Protein AF-A0AAW9W9B4-F1 (afdb_monomer)

pLDDT: mean 85.71, std 10.89, range [54.25, 97.19]

Radius of gyration: 15.49 Å; Cα contacts (8 Å, |Δi|>4): 47; chains: 1; bounding box: 29×40×24 Å

Solvent-accessible surface area (backbone atoms only — not comparable to full-atom values): 5074 Å² total; per-residue (Å²): 138,62,73,73,79,53,71,84,54,57,67,67,60,59,49,50,57,40,52,75,69,68,55,80,70,82,72,89,80,72,86,54,85,43,78,46,78,46,82,43,93,61,75,82,59,82,63,50,69,58,48,53,71,76,36,77,49,47,44,79,45,78,44,53,96,58,84,81,45,69,77,61,60,71,74,110

Structure (mmCIF, N/CA/C/O backbone):
data_AF-A0AAW9W9B4-F1
#
_entry.id   AF-A0AAW9W9B4-F1
#
loop_
_atom_site.group_PDB
_atom_site.id
_atom_site.type_symbol
_atom_site.label_atom_id
_atom_site.label_alt_id
_atom_site.label_comp_id
_atom_site.label_asym_id
_atom_site.label_entity_id
_atom_site.label_seq_id
_atom_site.pdbx_PDB_ins_code
_atom_site.Cartn_x
_atom_site.Cartn_y
_atom_site.Cartn_z
_atom_site.occupancy
_atom_site.B_iso_or_equiv
_atom_site.auth_seq_id
_atom_site.auth_comp_id
_atom_site.auth_asym_id
_atom_site.auth_atom_id
_atom_site.pdbx_PDB_model_num
ATOM 1 N N . GLU A 1 1 ? 13.267 16.226 -11.186 1.00 62.06 1 GLU A N 1
ATOM 2 C CA . GLU A 1 1 ? 12.962 16.871 -9.895 1.00 62.06 1 GLU A CA 1
ATOM 3 C C . GLU A 1 1 ? 13.360 15.894 -8.807 1.00 62.06 1 GLU A C 1
ATOM 5 O O . GLU A 1 1 ? 13.111 14.704 -9.011 1.00 62.06 1 GLU A O 1
ATOM 10 N N . VAL A 1 2 ? 14.071 16.327 -7.760 1.00 81.00 2 VAL A N 1
ATOM 11 C CA . VAL A 1 2 ? 14.626 15.373 -6.796 1.00 81.00 2 VAL A CA 1
ATOM 12 C C . VAL A 1 2 ? 14.005 15.497 -5.422 1.00 81.00 2 VAL A C 1
ATOM 14 O O . VAL A 1 2 ? 13.983 16.559 -4.817 1.00 81.00 2 VAL A O 1
ATOM 17 N N . TRP A 1 3 ? 13.497 14.371 -4.928 1.00 74.00 3 TRP A N 1
ATOM 18 C CA . TRP A 1 3 ? 12.671 14.300 -3.726 1.00 74.00 3 TRP A CA 1
ATOM 19 C C . TRP A 1 3 ? 13.332 14.916 -2.481 1.00 74.00 3 TRP A C 1
ATOM 21 O O . TRP A 1 3 ? 12.626 15.422 -1.611 1.00 74.00 3 TRP A O 1
ATOM 31 N N . TRP A 1 4 ? 14.671 14.911 -2.390 1.00 82.00 4 TRP A N 1
ATOM 32 C CA . TRP A 1 4 ? 15.387 15.445 -1.228 1.00 82.00 4 TRP A CA 1
ATOM 33 C C . TRP A 1 4 ? 15.198 16.955 -1.053 1.00 82.00 4 TRP A C 1
ATOM 35 O O . TRP A 1 4 ? 15.286 17.439 0.073 1.00 82.00 4 TRP A O 1
ATOM 45 N N . GLU A 1 5 ? 14.891 17.696 -2.122 1.00 83.06 5 GLU A N 1
ATOM 46 C CA . GLU A 1 5 ? 14.647 19.146 -2.067 1.00 83.06 5 GLU A CA 1
ATOM 47 C C . GLU A 1 5 ? 13.385 19.476 -1.254 1.00 83.06 5 GLU A C 1
ATOM 49 O O . GLU A 1 5 ? 13.310 20.522 -0.616 1.00 83.06 5 GLU A O 1
ATOM 54 N N . TYR A 1 6 ? 12.441 18.534 -1.187 1.00 82.12 6 TYR A N 1
ATOM 55 C CA . TYR A 1 6 ? 11.200 18.642 -0.419 1.00 82.12 6 TYR A CA 1
ATOM 56 C C . TYR A 1 6 ? 11.291 18.011 0.972 1.00 82.12 6 TYR A C 1
ATOM 58 O O . TYR A 1 6 ? 10.380 18.175 1.778 1.00 82.12 6 TYR A O 1
ATOM 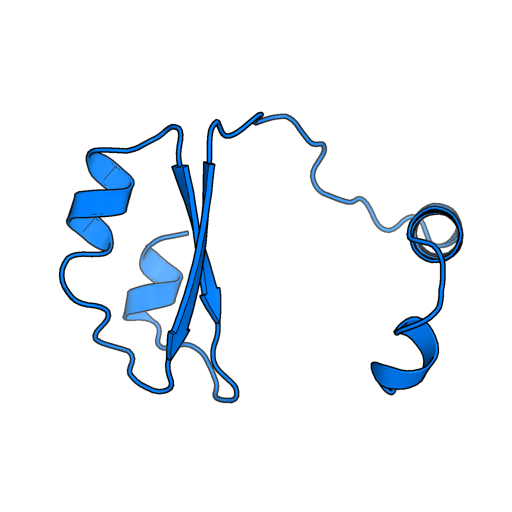66 N N . SER A 1 7 ? 12.373 17.284 1.274 1.00 82.69 7 SER A N 1
ATOM 67 C CA . SER A 1 7 ? 12.461 16.437 2.476 1.00 82.69 7 SER A CA 1
ATOM 68 C C . SER A 1 7 ? 12.379 17.203 3.800 1.00 82.69 7 SER A C 1
ATOM 70 O O . SER A 1 7 ? 11.991 16.626 4.813 1.00 82.69 7 SER A O 1
ATOM 72 N N . LEU A 1 8 ? 12.721 18.495 3.784 1.00 86.62 8 LEU A N 1
ATOM 73 C CA . LEU A 1 8 ? 12.677 19.390 4.944 1.00 86.62 8 LEU A CA 1
ATOM 74 C C . LEU A 1 8 ? 11.617 20.492 4.809 1.00 86.62 8 LEU A C 1
ATOM 76 O O . LEU A 1 8 ? 11.561 21.389 5.648 1.00 86.62 8 LEU A O 1
ATOM 80 N N . MET A 1 9 ? 10.804 20.462 3.751 1.00 89.06 9 MET A N 1
ATOM 81 C CA . MET A 1 9 ? 9.742 21.444 3.563 1.00 89.06 9 MET A CA 1
ATOM 82 C C . MET A 1 9 ? 8.500 21.058 4.353 1.00 89.06 9 MET A C 1
ATOM 84 O O . MET A 1 9 ? 8.091 19.897 4.387 1.00 89.06 9 MET A O 1
ATOM 88 N N . ASP A 1 10 ? 7.845 22.065 4.924 1.00 86.69 10 ASP A N 1
ATOM 89 C CA . ASP A 1 10 ? 6.522 21.879 5.494 1.00 86.69 10 ASP A CA 1
ATOM 90 C C . ASP A 1 10 ? 5.512 21.488 4.414 1.00 86.69 10 ASP A C 1
ATOM 92 O O . ASP A 1 10 ? 5.464 22.062 3.320 1.00 86.69 10 ASP A O 1
ATOM 96 N N . TRP A 1 11 ? 4.622 20.559 4.766 1.00 80.19 11 TRP A N 1
ATOM 97 C CA . TRP A 1 11 ? 3.550 20.105 3.881 1.00 80.19 11 TRP A CA 1
ATOM 98 C C . TRP A 1 11 ? 2.676 21.248 3.361 1.00 80.19 11 TRP A C 1
ATOM 100 O O . TRP A 1 11 ? 2.178 21.171 2.243 1.00 80.19 11 TRP A O 1
ATOM 110 N N . SER A 1 12 ? 2.493 22.316 4.139 1.00 83.75 12 SER A N 1
ATOM 111 C CA . SER A 1 12 ? 1.734 23.496 3.715 1.00 83.75 12 SER A CA 1
ATOM 112 C C . SER A 1 12 ? 2.383 24.219 2.532 1.00 83.75 12 SER A C 1
ATOM 114 O O . SER A 1 12 ? 1.669 24.675 1.641 1.00 83.75 12 SER A O 1
ATOM 116 N N . VAL A 1 13 ? 3.717 24.289 2.488 1.00 87.56 13 VAL A N 1
ATOM 117 C CA . VAL A 1 13 ? 4.480 24.913 1.397 1.00 87.56 13 VAL A CA 1
ATOM 118 C C . VAL A 1 13 ? 4.309 24.102 0.120 1.00 87.56 13 VAL A C 1
ATOM 120 O O . VAL A 1 13 ? 3.906 24.650 -0.905 1.00 87.56 13 VAL A O 1
ATOM 123 N N . ILE A 1 14 ? 4.513 22.786 0.222 1.00 83.31 14 ILE A N 1
ATOM 124 C CA . ILE A 1 14 ? 4.329 21.852 -0.892 1.00 83.31 14 ILE A CA 1
ATOM 125 C C . ILE A 1 14 ? 2.888 21.953 -1.408 1.00 83.31 14 ILE A C 1
ATOM 127 O O . ILE A 1 14 ? 2.660 22.203 -2.583 1.00 83.31 14 ILE A O 1
ATOM 131 N N . LEU A 1 15 ? 1.887 21.848 -0.535 1.00 81.69 15 LEU A N 1
ATOM 132 C CA . LEU A 1 15 ? 0.485 21.899 -0.953 1.00 81.69 15 LEU A CA 1
ATOM 133 C C . LEU A 1 15 ? 0.114 23.232 -1.617 1.00 81.69 15 LEU A C 1
ATOM 135 O O . LEU A 1 15 ? -0.587 23.223 -2.626 1.00 81.69 15 LEU A O 1
ATOM 139 N N . ASN A 1 16 ? 0.603 24.365 -1.106 1.00 85.00 16 ASN A N 1
ATOM 140 C CA . ASN A 1 16 ? 0.324 25.683 -1.681 1.00 85.00 16 ASN A CA 1
ATOM 141 C C . ASN A 1 16 ? 0.854 25.827 -3.112 1.00 85.00 16 ASN A C 1
ATOM 143 O O . ASN A 1 16 ? 0.135 26.337 -3.976 1.00 85.00 16 ASN A O 1
ATOM 147 N N . GLU A 1 17 ? 2.070 25.349 -3.391 1.00 84.56 17 GLU A N 1
ATOM 148 C CA . GLU A 1 17 ? 2.609 25.357 -4.755 1.00 84.56 17 GLU A CA 1
ATOM 149 C C . GLU A 1 17 ? 1.727 24.551 -5.711 1.00 84.56 17 GLU A C 1
ATOM 151 O O . GLU A 1 17 ? 1.420 24.996 -6.818 1.00 84.56 17 GLU A O 1
ATOM 156 N N . TRP A 1 18 ? 1.264 23.382 -5.284 1.00 79.00 18 TRP A N 1
ATOM 157 C CA . TRP A 1 18 ? 0.466 22.496 -6.126 1.00 79.00 18 TRP A CA 1
ATOM 158 C C . TRP A 1 18 ? -0.980 22.984 -6.295 1.00 79.00 18 TRP A C 1
ATOM 160 O O . TRP A 1 18 ? -1.533 22.894 -7.396 1.00 79.00 18 TRP A O 1
ATOM 170 N N . PHE A 1 19 ? -1.563 23.598 -5.260 1.00 80.81 19 PHE A N 1
ATOM 171 C CA . PHE A 1 19 ? -2.843 24.303 -5.364 1.00 80.81 19 PHE A CA 1
ATOM 172 C C . PHE A 1 19 ? -2.761 25.479 -6.337 1.00 80.81 19 PHE A C 1
ATOM 174 O O . 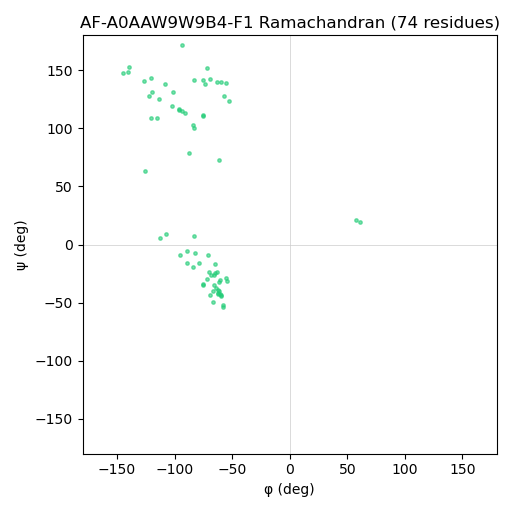PHE A 1 19 ? -3.660 25.643 -7.162 1.00 80.81 19 PHE A O 1
ATOM 181 N N . SER A 1 20 ? -1.669 26.255 -6.308 1.00 81.81 20 SER A N 1
ATOM 182 C CA . SER A 1 20 ? -1.455 27.350 -7.267 1.00 81.81 20 SER A CA 1
ATOM 183 C C . SER A 1 20 ? -1.392 26.852 -8.718 1.00 81.81 20 SER A C 1
ATOM 185 O O . SER A 1 20 ? -1.854 27.527 -9.636 1.00 81.81 20 SER A O 1
ATOM 187 N N . LYS A 1 21 ? -0.911 25.618 -8.917 1.00 85.38 21 LYS A N 1
ATOM 188 C CA . LYS A 1 21 ? -0.844 24.922 -10.211 1.00 85.38 21 LYS A CA 1
ATOM 189 C C . LYS A 1 21 ? -2.159 24.233 -10.606 1.00 85.38 21 LYS A C 1
ATOM 191 O O . LYS A 1 21 ? -2.189 23.517 -11.603 1.00 85.38 21 LYS A O 1
ATOM 196 N N . SER A 1 22 ? -3.251 24.444 -9.863 1.00 79.31 22 SER A N 1
ATOM 197 C CA . SER A 1 22 ? -4.570 23.830 -10.108 1.00 79.31 22 SER A CA 1
ATOM 198 C C . SER A 1 22 ? -4.570 22.294 -10.108 1.00 79.31 22 SER A C 1
ATOM 200 O O . SER A 1 22 ? -5.488 21.670 -10.650 1.00 79.31 22 SER A O 1
ATOM 202 N N . VAL A 1 23 ? -3.568 21.665 -9.486 1.00 75.19 23 VAL A N 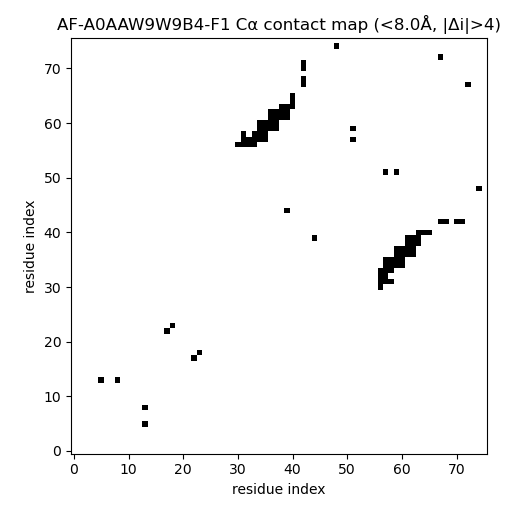1
ATOM 203 C CA . VAL A 1 23 ? -3.539 20.211 -9.330 1.00 75.19 23 VAL A CA 1
ATOM 204 C C . VAL A 1 23 ? -4.543 19.842 -8.243 1.00 75.19 23 VAL A C 1
ATOM 206 O O . VAL A 1 23 ? -4.375 20.176 -7.070 1.00 75.19 23 VAL A O 1
ATOM 209 N N . LYS A 1 24 ? -5.635 19.180 -8.637 1.00 64.38 24 LYS A N 1
ATOM 210 C CA . LYS A 1 24 ? -6.642 18.689 -7.694 1.00 64.38 24 LYS A CA 1
ATOM 211 C C . LYS A 1 24 ? -6.096 17.450 -6.996 1.00 64.38 24 LYS A C 1
ATOM 213 O O . LYS A 1 24 ? -5.993 16.393 -7.612 1.00 64.38 24 LYS A O 1
ATOM 218 N N . TYR A 1 25 ? -5.797 17.567 -5.709 1.00 60.69 25 TYR A N 1
ATOM 219 C CA . TYR A 1 25 ? -5.651 16.385 -4.869 1.00 60.69 25 TYR A CA 1
ATOM 220 C C . TYR A 1 25 ? -7.024 15.735 -4.671 1.00 60.69 25 TYR A C 1
ATOM 222 O O . TYR A 1 25 ? -8.014 16.466 -4.533 1.00 60.69 25 TYR A O 1
ATOM 230 N N . PRO A 1 26 ? -7.114 14.392 -4.637 1.00 56.53 26 PRO A N 1
ATOM 231 C CA . PRO A 1 26 ? -8.326 13.742 -4.169 1.00 56.53 26 PRO A CA 1
ATOM 232 C C . PRO A 1 26 ? -8.647 14.324 -2.792 1.00 56.53 26 PRO A C 1
ATOM 234 O O . PRO A 1 26 ? -7.793 14.360 -1.901 1.00 56.53 26 PRO A O 1
ATOM 237 N N . SER A 1 27 ? -9.851 14.882 -2.646 1.00 54.25 27 SER A N 1
ATOM 238 C CA . SER A 1 27 ? -10.286 15.396 -1.353 1.00 54.25 27 SER A CA 1
ATOM 239 C C . SER A 1 27 ? -10.156 14.258 -0.343 1.00 54.25 27 SER A C 1
ATOM 241 O O . SER A 1 27 ? -10.462 13.112 -0.676 1.00 54.25 27 SER A O 1
ATOM 243 N N . LYS A 1 28 ? -9.685 14.551 0.877 1.00 57.72 28 LYS A N 1
ATOM 244 C CA . LYS A 1 28 ? -9.742 13.624 2.019 1.00 57.72 28 LYS A CA 1
ATOM 245 C C . LYS A 1 28 ? -11.212 13.310 2.323 1.00 57.72 28 LYS A C 1
ATOM 247 O O . LYS A 1 28 ? -11.782 13.844 3.265 1.00 57.72 28 LYS A O 1
ATOM 252 N N . SER A 1 29 ? -11.861 12.521 1.484 1.00 56.25 29 SER A N 1
ATOM 253 C CA . SER A 1 29 ? -13.256 12.128 1.654 1.00 56.25 29 SER A CA 1
ATOM 254 C C . SER A 1 29 ? -13.355 10.857 2.491 1.00 56.25 29 SER A C 1
ATOM 256 O O . SER A 1 29 ? -14.403 10.599 3.071 1.00 56.25 29 SER A O 1
ATOM 258 N N . GLN A 1 30 ? -12.247 10.129 2.665 1.00 63.22 30 GLN A N 1
ATOM 259 C CA . GLN A 1 30 ? -12.200 8.922 3.476 1.00 63.22 30 GLN A CA 1
ATOM 260 C C . GLN A 1 30 ? -11.186 9.078 4.615 1.00 63.22 30 GLN A C 1
ATOM 262 O O . GLN A 1 30 ? -9.973 9.144 4.412 1.00 63.22 30 GLN A O 1
ATOM 267 N N . ILE A 1 31 ? -11.708 9.200 5.838 1.00 73.00 31 ILE A N 1
ATOM 268 C CA . ILE A 1 31 ? -10.906 9.145 7.060 1.00 73.00 31 ILE A CA 1
ATOM 269 C C . ILE A 1 31 ? -10.718 7.666 7.387 1.00 73.00 31 ILE A C 1
ATOM 271 O O . ILE A 1 31 ? -11.617 7.017 7.918 1.00 73.00 31 ILE A O 1
ATOM 275 N N . PHE A 1 32 ? -9.553 7.133 7.039 1.00 82.88 32 PHE A N 1
ATOM 276 C CA . PHE A 1 32 ? -9.149 5.787 7.429 1.00 82.88 32 PHE A CA 1
ATOM 277 C C . PHE A 1 32 ? -8.742 5.767 8.904 1.00 82.88 32 PHE A C 1
ATOM 279 O O . PHE A 1 32 ? -8.106 6.708 9.388 1.00 82.88 32 PHE A O 1
ATOM 286 N N . LYS A 1 33 ? -9.089 4.694 9.623 1.00 90.38 33 LYS A N 1
ATOM 287 C CA . LYS A 1 33 ? -8.705 4.524 11.036 1.00 90.38 33 LYS A CA 1
ATOM 288 C C . LYS A 1 33 ? -7.215 4.220 11.184 1.00 90.38 33 LYS A C 1
ATOM 290 O O . LYS A 1 33 ? -6.622 4.562 12.202 1.00 90.38 33 LYS A O 1
ATOM 295 N N . LEU A 1 34 ? -6.625 3.571 10.180 1.00 92.00 34 LEU A N 1
ATOM 296 C CA . LEU A 1 34 ? -5.226 3.160 10.166 1.00 92.00 34 LEU A CA 1
ATOM 297 C C . LEU A 1 34 ? -4.659 3.273 8.750 1.00 92.00 34 LEU A C 1
ATOM 299 O O . LEU A 1 34 ? -5.369 3.059 7.768 1.00 92.00 34 LEU A O 1
ATOM 303 N N . GLN A 1 35 ? -3.370 3.591 8.658 1.00 92.81 35 GLN A N 1
ATOM 304 C CA . GLN A 1 35 ? -2.615 3.507 7.413 1.00 92.81 35 GLN A CA 1
ATOM 305 C C . GLN A 1 35 ? -1.461 2.526 7.583 1.00 92.81 35 GLN A C 1
ATOM 307 O O . GLN A 1 35 ? -0.710 2.607 8.556 1.00 92.81 35 GLN A O 1
ATOM 312 N N . CYS A 1 36 ? -1.322 1.613 6.630 1.00 94.81 36 CYS A N 1
ATOM 313 C CA . CYS A 1 36 ? -0.279 0.597 6.602 1.00 94.81 36 CYS A CA 1
ATOM 314 C C . CYS A 1 36 ? 0.549 0.757 5.329 1.00 94.81 36 CYS A C 1
ATOM 316 O O . CYS A 1 36 ? 0.003 1.071 4.276 1.00 94.81 36 CYS A O 1
ATOM 318 N N . VAL A 1 37 ? 1.859 0.527 5.415 1.00 95.06 37 VAL A N 1
ATOM 319 C CA . VAL A 1 37 ? 2.766 0.598 4.264 1.00 95.06 37 VAL A CA 1
ATOM 320 C C . VAL A 1 37 ? 3.475 -0.740 4.102 1.00 95.06 37 VAL A C 1
ATOM 322 O O . VAL A 1 37 ? 4.076 -1.240 5.052 1.00 95.06 37 VAL A O 1
ATOM 325 N N . ASN A 1 38 ? 3.425 -1.300 2.896 1.00 94.31 38 ASN A N 1
ATOM 326 C CA . ASN A 1 38 ? 4.205 -2.459 2.486 1.00 94.31 38 ASN A CA 1
ATOM 327 C C . ASN A 1 38 ? 5.178 -2.034 1.379 1.00 94.31 38 ASN A C 1
ATOM 329 O O . ASN A 1 38 ? 4.762 -1.727 0.263 1.00 94.31 38 ASN A O 1
ATOM 333 N N . LEU A 1 39 ? 6.472 -1.978 1.704 1.00 94.88 39 LEU A N 1
ATOM 334 C CA . LEU A 1 39 ? 7.533 -1.757 0.724 1.00 94.88 39 LEU A CA 1
ATOM 335 C C . LEU A 1 39 ? 8.018 -3.118 0.224 1.00 94.88 39 LEU A C 1
ATOM 337 O O . LEU A 1 39 ? 8.614 -3.882 0.983 1.00 94.88 39 LEU A O 1
ATOM 341 N N . THR A 1 40 ? 7.767 -3.414 -1.045 1.00 93.31 40 THR A N 1
ATOM 342 C CA . THR A 1 40 ? 8.047 -4.717 -1.653 1.00 93.31 40 THR A CA 1
ATOM 343 C C . THR A 1 40 ? 8.577 -4.549 -3.070 1.00 93.31 40 THR A C 1
ATOM 345 O O . THR A 1 40 ? 8.201 -3.628 -3.785 1.00 93.31 40 THR A O 1
ATOM 348 N N . ASN A 1 41 ? 9.436 -5.475 -3.495 1.00 92.50 41 ASN A N 1
ATOM 349 C CA . ASN A 1 41 ? 9.848 -5.610 -4.899 1.00 92.50 41 ASN A CA 1
ATOM 350 C C . ASN A 1 41 ? 9.220 -6.851 -5.553 1.00 92.50 41 ASN A C 1
ATOM 352 O O . ASN A 1 41 ? 9.607 -7.249 -6.648 1.00 92.50 41 ASN A O 1
ATOM 356 N N . SER A 1 42 ? 8.287 -7.493 -4.848 1.00 90.94 42 SER A N 1
ATOM 357 C CA . SER A 1 42 ? 7.510 -8.637 -5.309 1.00 90.94 42 SER A CA 1
ATOM 358 C C . SER A 1 42 ? 6.072 -8.205 -5.557 1.00 90.94 42 SER A C 1
ATOM 360 O O . SER A 1 42 ? 5.485 -7.495 -4.741 1.00 90.94 42 SER A O 1
ATOM 362 N N . TRP A 1 43 ? 5.495 -8.696 -6.651 1.00 89.62 43 TRP A N 1
ATOM 363 C CA . TRP A 1 43 ? 4.072 -8.544 -6.947 1.00 89.62 43 TRP A CA 1
ATOM 364 C C . TRP A 1 43 ? 3.183 -9.371 -6.003 1.00 89.62 43 TRP A C 1
ATOM 366 O O . TRP A 1 43 ? 2.015 -9.056 -5.808 1.00 89.62 43 TRP A O 1
ATOM 376 N N . CYS A 1 44 ? 3.736 -10.429 -5.405 1.00 91.50 44 CYS A N 1
ATOM 377 C CA . CYS A 1 44 ? 3.005 -11.350 -4.545 1.00 91.50 44 CYS A CA 1
ATOM 378 C C . CYS A 1 44 ? 3.008 -10.840 -3.097 1.00 91.50 44 CYS A C 1
ATOM 380 O O . CYS A 1 44 ? 3.806 -11.286 -2.269 1.00 91.50 44 CYS A O 1
ATOM 382 N N . VAL A 1 45 ? 2.139 -9.869 -2.804 1.00 93.50 45 VAL A N 1
ATOM 383 C CA . VAL A 1 45 ? 1.843 -9.462 -1.424 1.00 93.50 45 VAL A CA 1
ATOM 384 C C . VAL A 1 45 ? 0.784 -10.411 -0.881 1.00 93.50 45 VAL A C 1
ATOM 386 O O . VAL A 1 45 ? -0.390 -10.335 -1.238 1.00 93.50 45 VAL A O 1
ATOM 389 N N . GLU A 1 46 ? 1.215 -11.356 -0.055 1.00 93.94 46 GLU A N 1
ATOM 390 C CA . GLU A 1 46 ? 0.352 -12.420 0.443 1.00 93.94 46 GLU A CA 1
ATOM 391 C C . GLU A 1 46 ? -0.881 -11.863 1.183 1.00 93.94 46 GLU A C 1
ATOM 393 O O . GLU A 1 46 ? -0.757 -11.059 2.107 1.00 93.94 46 GLU A O 1
ATOM 398 N N . LYS A 1 47 ? -2.074 -12.323 0.771 1.00 94.75 47 LYS A N 1
ATOM 399 C CA . LYS A 1 47 ? -3.385 -12.008 1.376 1.00 94.75 47 LYS A CA 1
ATOM 400 C C . LYS A 1 47 ? -3.782 -10.529 1.364 1.00 94.75 47 LYS A C 1
ATOM 402 O O . LYS A 1 47 ? -4.650 -10.130 2.142 1.00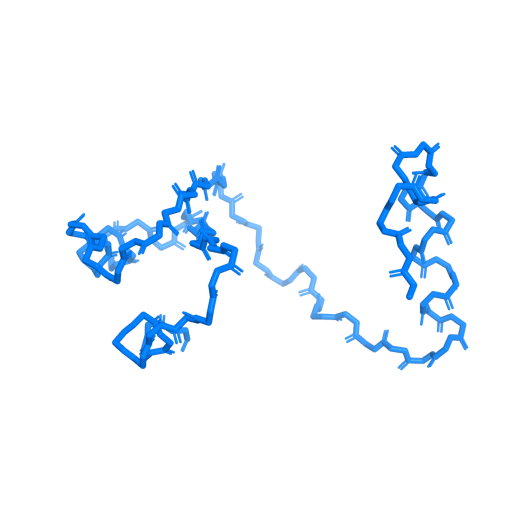 94.75 47 LYS A O 1
ATOM 407 N N . ILE A 1 48 ? -3.177 -9.709 0.508 1.00 94.69 48 ILE A N 1
ATOM 408 C CA . ILE A 1 48 ? -3.504 -8.280 0.456 1.00 94.69 48 ILE A CA 1
ATOM 409 C C . ILE A 1 48 ? -4.934 -8.011 -0.025 1.00 94.69 48 ILE A C 1
ATOM 411 O O . ILE A 1 48 ? -5.592 -7.115 0.490 1.00 94.69 48 ILE A O 1
ATOM 415 N N . ASP A 1 49 ? -5.426 -8.839 -0.941 1.00 93.31 49 ASP A N 1
ATOM 416 C CA . ASP A 1 49 ? -6.809 -8.892 -1.410 1.00 93.31 49 ASP A CA 1
ATOM 417 C C . ASP A 1 49 ? -7.783 -9.139 -0.249 1.00 93.31 49 ASP A C 1
ATOM 419 O O . ASP A 1 49 ? -8.671 -8.334 0.020 1.00 93.31 49 ASP A O 1
ATOM 423 N N . TYR A 1 50 ? -7.538 -10.200 0.520 1.00 96.19 50 TYR A N 1
ATOM 424 C CA . TYR A 1 50 ? -8.333 -10.547 1.692 1.00 96.19 50 TYR A CA 1
ATOM 425 C C . TYR A 1 50 ? -8.320 -9.428 2.741 1.00 96.19 50 TYR A C 1
ATOM 427 O O . TYR A 1 50 ? -9.361 -9.083 3.296 1.00 96.19 50 TYR A O 1
ATOM 435 N N . LEU A 1 51 ? -7.155 -8.842 3.028 1.00 95.31 51 LEU A N 1
ATOM 436 C CA . LEU A 1 51 ? -7.050 -7.760 4.009 1.00 95.31 51 LEU A CA 1
ATOM 437 C C . LEU A 1 51 ? -7.779 -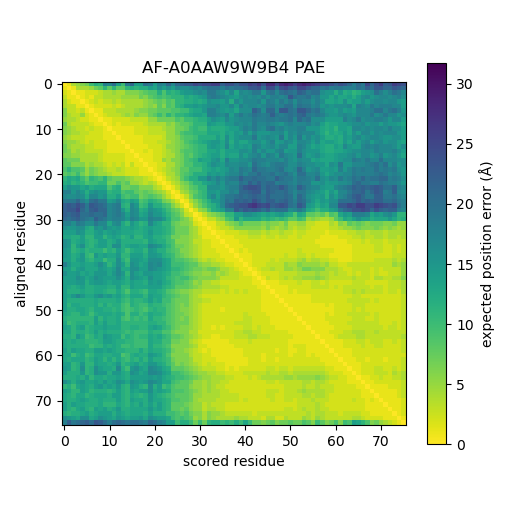6.493 3.549 1.00 95.31 51 LEU A C 1
ATOM 439 O O . LEU A 1 51 ? -8.446 -5.868 4.371 1.00 95.31 51 LEU A O 1
ATOM 443 N N . ALA A 1 52 ? -7.691 -6.139 2.266 1.00 92.06 52 ALA A N 1
ATOM 444 C CA . ALA A 1 52 ? -8.418 -5.005 1.703 1.00 92.06 52 ALA A CA 1
ATOM 445 C C . ALA A 1 52 ? -9.941 -5.197 1.804 1.00 92.06 52 ALA A C 1
ATOM 447 O O . ALA A 1 52 ? -10.657 -4.260 2.154 1.00 92.06 52 ALA A O 1
ATOM 448 N N . GLU A 1 53 ? -10.431 -6.419 1.576 1.00 93.62 53 GLU A N 1
ATOM 449 C CA . GLU A 1 53 ? -11.852 -6.753 1.719 1.00 93.62 53 GLU A CA 1
ATOM 450 C C . GLU A 1 53 ? -12.328 -6.746 3.180 1.00 93.62 53 GLU A C 1
ATOM 452 O O . GLU A 1 53 ? -13.414 -6.247 3.479 1.00 93.62 53 GLU A O 1
ATOM 457 N N . GLN A 1 54 ? -11.541 -7.313 4.100 1.00 97.19 54 GLN A N 1
ATOM 458 C CA . GLN A 1 54 ? -11.955 -7.485 5.498 1.00 97.19 54 GLN A CA 1
ATOM 459 C C . GLN A 1 54 ? -11.733 -6.245 6.371 1.00 97.19 54 GLN A C 1
ATOM 461 O O . GLN A 1 54 ? -12.331 -6.148 7.443 1.00 97.19 54 GLN A O 1
ATOM 466 N N . LEU A 1 55 ? -10.873 -5.314 5.950 1.00 95.31 55 LEU A N 1
ATOM 467 C CA . LEU A 1 55 ? -10.498 -4.124 6.720 1.00 95.31 55 LEU A CA 1
ATOM 468 C C . LEU A 1 55 ? -10.718 -2.834 5.907 1.00 95.31 55 LEU A C 1
ATOM 470 O O . LEU A 1 55 ? -9.760 -2.100 5.654 1.00 95.31 55 LEU A O 1
ATOM 474 N N . PRO A 1 56 ? -11.967 -2.506 5.520 1.00 91.75 56 PRO A N 1
ATOM 475 C CA . PRO A 1 56 ? -12.267 -1.355 4.662 1.00 91.75 56 PRO A CA 1
ATOM 476 C C . PRO A 1 56 ? -11.940 0.005 5.302 1.00 91.75 56 PRO A C 1
ATOM 478 O O . PRO A 1 56 ? -11.866 1.024 4.615 1.00 91.75 56 PRO A O 1
ATOM 481 N N . GLU A 1 57 ? -11.756 0.063 6.624 1.00 92.69 57 GLU A N 1
ATOM 482 C CA . GLU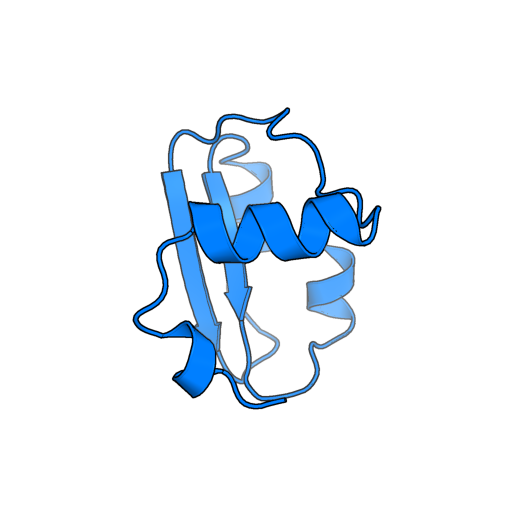 A 1 57 ? -11.291 1.270 7.314 1.00 92.69 57 GLU A CA 1
ATOM 483 C C . GLU A 1 57 ? -9.769 1.475 7.291 1.00 92.69 57 GLU A C 1
ATOM 485 O O . GLU A 1 57 ? -9.297 2.501 7.797 1.00 92.69 57 GLU A O 1
ATOM 490 N N . VAL A 1 58 ? -9.003 0.499 6.796 1.00 93.38 58 VAL A N 1
ATOM 491 C CA . VAL A 1 58 ? -7.540 0.540 6.734 1.00 93.38 58 VAL A CA 1
ATOM 492 C C . VAL A 1 58 ? -7.115 0.894 5.319 1.00 93.38 58 VAL A C 1
ATOM 494 O O . VAL A 1 58 ? -7.563 0.295 4.348 1.00 93.38 58 VAL A O 1
ATOM 497 N N . HIS A 1 59 ? -6.207 1.859 5.202 1.00 92.06 59 HIS A N 1
ATOM 498 C CA . HIS A 1 59 ? -5.594 2.194 3.925 1.00 92.06 59 HIS A CA 1
ATOM 499 C C . HIS A 1 59 ? -4.249 1.484 3.786 1.00 92.06 59 HIS A C 1
ATOM 501 O O . HIS A 1 59 ? -3.321 1.753 4.557 1.00 92.06 59 HIS A O 1
ATOM 507 N N . PHE A 1 60 ? -4.141 0.591 2.805 1.00 93.69 60 PHE A N 1
ATOM 508 C CA . PHE A 1 60 ? -2.906 -0.116 2.485 1.00 93.69 60 PHE A CA 1
ATOM 509 C C . PHE A 1 60 ? -2.161 0.588 1.348 1.00 93.69 60 PHE A C 1
ATOM 511 O O . PHE A 1 60 ? -2.632 0.635 0.217 1.00 93.69 60 PHE A O 1
ATOM 518 N N . HIS A 1 61 ? -0.966 1.096 1.640 1.00 93.38 61 HIS A N 1
ATOM 519 C CA . HIS A 1 61 ? -0.029 1.603 0.642 1.00 93.38 61 HIS A CA 1
ATOM 520 C C . HIS A 1 61 ? 0.941 0.487 0.254 1.00 93.38 61 HIS A C 1
ATOM 522 O O . HIS A 1 61 ? 1.746 0.057 1.082 1.00 93.38 61 HIS A O 1
ATOM 528 N N . ILE A 1 62 ? 0.892 0.033 -0.996 1.00 94.50 62 ILE A N 1
ATOM 529 C CA . ILE A 1 62 ? 1.864 -0.919 -1.548 1.00 94.50 62 ILE A CA 1
ATOM 530 C C . ILE A 1 62 ? 2.830 -0.132 -2.424 1.00 94.50 62 ILE A C 1
ATOM 532 O O . ILE A 1 62 ? 2.420 0.513 -3.388 1.00 94.50 62 ILE A O 1
ATOM 536 N N . VAL A 1 63 ? 4.110 -0.151 -2.069 1.00 94.50 63 VAL A N 1
ATOM 537 C CA . VAL A 1 63 ? 5.134 0.689 -2.695 1.00 94.50 63 VAL A CA 1
ATOM 538 C C . VAL A 1 63 ? 6.279 -0.192 -3.174 1.00 94.50 63 VAL A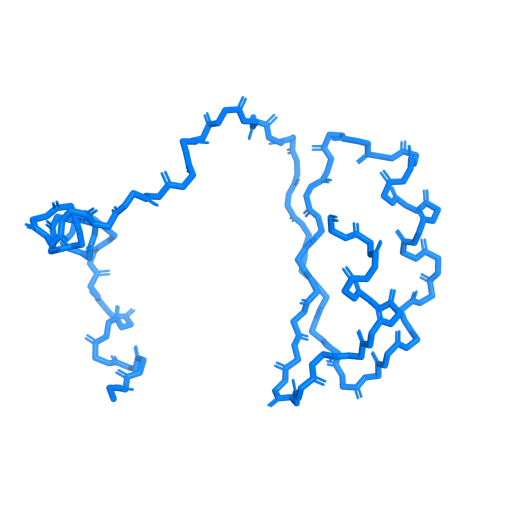 C 1
ATOM 540 O O . VAL A 1 63 ? 6.677 -1.128 -2.485 1.00 94.50 63 VAL A O 1
ATOM 543 N N . ALA A 1 64 ? 6.823 0.128 -4.345 1.00 93.50 64 ALA A N 1
ATOM 544 C CA . ALA A 1 64 ? 7.964 -0.551 -4.946 1.00 93.50 64 ALA A CA 1
ATOM 545 C C . ALA A 1 64 ? 8.893 0.479 -5.601 1.00 93.50 64 ALA A C 1
ATOM 547 O O . ALA A 1 64 ? 8.433 1.533 -6.042 1.00 93.50 64 ALA A O 1
ATOM 548 N N . TYR A 1 65 ? 10.193 0.176 -5.697 1.00 92.62 65 TYR A N 1
ATOM 549 C CA . TYR A 1 65 ? 11.101 0.974 -6.540 1.00 92.62 65 TYR A CA 1
ATOM 550 C C . TYR A 1 65 ? 10.976 0.609 -8.029 1.00 92.62 65 TYR A C 1
ATOM 552 O O . TYR A 1 65 ? 11.475 1.323 -8.897 1.00 92.62 65 TYR A O 1
ATOM 560 N N . THR A 1 66 ? 10.354 -0.533 -8.319 1.00 92.81 66 THR A N 1
ATOM 561 C CA . THR A 1 66 ? 10.097 -1.042 -9.663 1.00 92.81 66 THR A CA 1
ATOM 562 C C . THR A 1 66 ? 8.715 -0.618 -10.147 1.00 92.81 66 THR A C 1
ATOM 564 O O . THR A 1 66 ? 7.886 -0.137 -9.376 1.00 92.81 66 THR A O 1
ATOM 567 N N . ASN A 1 67 ? 8.426 -0.871 -11.424 1.00 93.62 67 ASN A N 1
ATOM 568 C CA . ASN A 1 67 ? 7.058 -0.771 -11.922 1.00 93.62 67 ASN A CA 1
ATOM 569 C C . ASN A 1 67 ? 6.146 -1.745 -11.164 1.00 93.62 67 ASN A C 1
ATOM 571 O O . ASN A 1 67 ? 6.542 -2.879 -10.878 1.00 93.62 67 ASN A O 1
ATOM 575 N N . MET A 1 68 ? 4.933 -1.290 -10.858 1.00 93.88 68 MET A N 1
ATOM 576 C CA . MET A 1 68 ? 3.919 -2.111 -10.208 1.00 93.88 68 MET A CA 1
ATOM 577 C C . MET A 1 68 ? 3.349 -3.129 -11.202 1.00 93.88 68 MET A C 1
ATOM 579 O O . MET A 1 68 ? 3.100 -2.794 -12.360 1.00 93.88 68 MET A O 1
ATOM 583 N N . ALA A 1 69 ? 3.150 -4.368 -10.753 1.00 93.44 69 ALA A N 1
ATOM 584 C CA . ALA A 1 69 ? 2.538 -5.417 -11.564 1.00 93.44 69 ALA A CA 1
ATOM 585 C C . ALA A 1 69 ? 1.028 -5.177 -11.751 1.00 93.44 69 ALA A C 1
ATOM 587 O O . ALA A 1 69 ? 0.377 -4.594 -10.881 1.00 93.44 69 ALA A O 1
ATOM 588 N N . ASN A 1 70 ? 0.464 -5.653 -12.866 1.00 93.19 70 ASN A N 1
ATOM 589 C CA . ASN A 1 70 ? -0.949 -5.443 -13.207 1.00 93.19 70 ASN A CA 1
ATOM 590 C C . ASN A 1 70 ? -1.902 -6.054 -12.169 1.00 93.19 70 ASN A C 1
ATOM 592 O O . ASN A 1 70 ? -2.972 -5.510 -11.927 1.00 93.19 70 ASN A O 1
ATOM 596 N N . GLU A 1 71 ? -1.500 -7.153 -11.539 1.00 91.62 71 GLU A N 1
ATOM 597 C CA . GLU A 1 71 ? -2.239 -7.843 -10.484 1.00 91.62 71 GLU A CA 1
ATOM 598 C C . GLU A 1 71 ? -2.465 -6.938 -9.271 1.00 91.62 71 GLU A C 1
ATOM 600 O O . GLU A 1 71 ? -3.566 -6.896 -8.735 1.00 91.62 71 GLU A O 1
ATOM 605 N N . LEU A 1 72 ? -1.444 -6.174 -8.870 1.00 90.62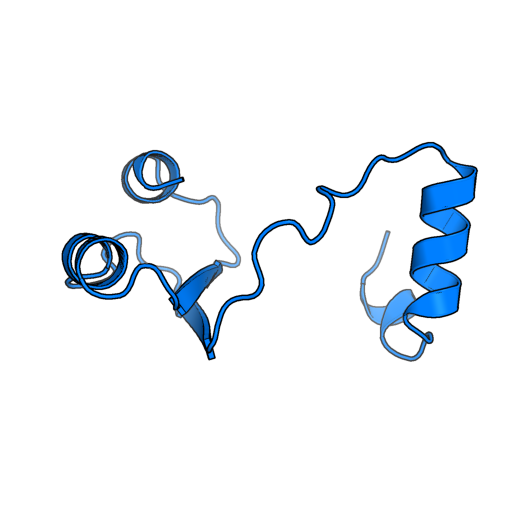 72 LEU A N 1
ATOM 606 C CA . LEU A 1 72 ? -1.558 -5.214 -7.770 1.00 90.62 72 LEU A CA 1
ATOM 607 C C . LEU A 1 72 ? -2.322 -3.954 -8.194 1.00 90.62 72 LEU A C 1
ATOM 609 O O . LEU A 1 72 ? -3.064 -3.396 -7.393 1.00 90.62 72 LEU A O 1
ATOM 613 N N . LEU A 1 73 ? -2.182 -3.520 -9.451 1.00 90.50 73 LEU A N 1
ATOM 614 C CA . LEU A 1 73 ? -2.947 -2.391 -9.995 1.00 90.50 73 LEU A CA 1
ATOM 615 C C . LEU A 1 73 ? -4.442 -2.702 -10.142 1.00 90.50 73 LEU A C 1
ATOM 617 O O . LEU A 1 73 ? -5.258 -1.795 -10.087 1.00 90.50 73 LEU A O 1
ATOM 621 N N . ALA A 1 74 ? -4.824 -3.968 -10.309 1.00 89.69 74 ALA A N 1
ATOM 622 C CA . ALA A 1 74 ? -6.227 -4.369 -10.375 1.00 89.69 74 ALA A CA 1
ATOM 623 C C . ALA A 1 74 ? -6.961 -4.266 -9.021 1.00 89.69 74 ALA A C 1
ATOM 625 O O . ALA A 1 74 ? -8.179 -4.421 -8.991 1.00 89.69 74 ALA A O 1
ATOM 626 N N . LEU A 1 75 ? -6.237 -4.021 -7.919 1.00 84.38 75 LEU A N 1
ATOM 627 C CA . LEU A 1 75 ? -6.791 -3.880 -6.567 1.00 84.38 75 LEU A CA 1
ATOM 628 C C . LEU A 1 75 ? -7.198 -2.437 -6.205 1.00 84.38 75 LEU A C 1
ATOM 630 O O . LEU A 1 75 ? -7.720 -2.232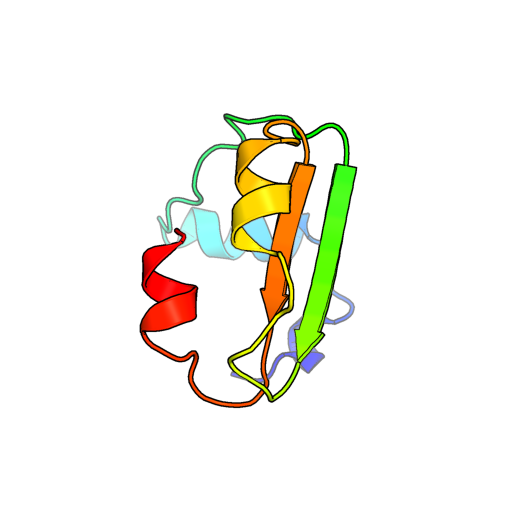 -5.110 1.00 84.38 75 LEU A O 1
ATOM 634 N N . THR A 1 76 ? -6.920 -1.445 -7.063 1.00 70.75 76 THR A N 1
ATOM 635 C CA . THR A 1 76 ? -7.205 -0.015 -6.803 1.00 70.75 76 THR A CA 1
ATOM 636 C C . THR A 1 76 ? -8.610 0.422 -7.177 1.00 70.75 76 THR A C 1
ATOM 638 O O . THR A 1 76 ? -9.086 -0.022 -8.246 1.00 70.75 76 THR A O 1
#

Organism: Streptococcus pneumoniae (NCBI:txid1313)

Mean predicted aligned error: 8.99 Å

Sequence (76 aa):
EVWWEYSLMDWSVILNEWFSKSVKYPSKSQIFKLQCVNLTNSWCVEKIDYLAEQLPEVHFHIVAYTNMANELLALT

Secondary structure (DSSP, 8-state):
--GGGGTTS-HHHHHHHHHHTT--PPP-----SEEEEEE-S-S--TTHHHHHHH-TTEEEEEE-SSPPPHHHHTT-

Nearest PDB structures (foldseek):
  5gvv-assembly1_A  TM=6.139E-01  e=5.157E-09  Streptococcus pneumoniae
  6gri-assembly1_2-2  TM=2.671E-01  e=1.409E+00  Escherichia coli
  4yrc-assembly1_A  TM=2.969E-01  e=4.870E+00  Trypanosoma cruzi strain CL Brener

Foldseek 3Di:
DDPVVCVPPDPVVVVVVCVVVVNDDDPPPAQAPEEEEDEDPDLCPDCPLVCCVVRVSYHYHYDYPDDHDVSNVVSD